Protein AF-A0A484AR92-F1 (afdb_monomer_lite)

InterPro domains:
  IPR026983 Dynein heavy chain [PTHR22878] (1-53)
  IPR041228 Dynein heavy chain, C-terminal domain [PF18199] (1-51)
  IPR043160 Dynein heavy chain, C-terminal domain, barrel region [G3DSA:3.10.490.20] (20-57)

Structure (mmCIF, N/CA/C/O backbone):
data_AF-A0A484AR92-F1
#
_entry.id   AF-A0A484AR92-F1
#
loop_
_atom_site.group_PDB
_atom_site.id
_atom_site.type_symbol
_atom_site.label_atom_id
_atom_site.label_alt_id
_atom_site.label_comp_id
_atom_site.label_asym_id
_atom_site.label_entity_id
_atom_site.label_seq_id
_atom_site.pdbx_PDB_ins_code
_atom_site.Cartn_x
_atom_site.Cartn_y
_atom_site.Cartn_z
_atom_site.occupancy
_atom_site.B_iso_or_equiv
_atom_site.auth_seq_id
_atom_site.auth_comp_id
_atom_site.auth_asym_id
_atom_site.auth_atom_id
_atom_site.pdbx_PDB_model_num
ATOM 1 N N . HIS A 1 1 ? 14.702 -9.409 -10.536 1.00 68.00 1 HIS A N 1
ATOM 2 C CA . HIS A 1 1 ? 14.103 -10.499 -9.739 1.00 68.00 1 HIS A CA 1
ATOM 3 C C . HIS A 1 1 ? 12.576 -10.410 -9.608 1.00 68.00 1 HIS A C 1
ATOM 5 O O . HIS A 1 1 ? 11.940 -11.340 -10.075 1.00 68.00 1 HIS A O 1
ATOM 11 N N . TRP A 1 2 ? 11.936 -9.339 -9.093 1.00 86.44 2 TRP A N 1
ATOM 12 C CA . TRP A 1 2 ? 10.448 -9.296 -9.028 1.00 86.44 2 TRP A CA 1
ATOM 13 C C . TRP A 1 2 ? 9.754 -9.376 -10.394 1.00 86.44 2 TRP A C 1
ATOM 15 O O . TRP A 1 2 ? 8.701 -9.980 -10.528 1.00 86.44 2 TRP A O 1
ATOM 25 N N . TYR A 1 3 ? 10.360 -8.786 -11.425 1.00 85.88 3 TYR A N 1
ATOM 26 C CA . TYR A 1 3 ? 9.842 -8.856 -12.793 1.00 85.88 3 TYR A CA 1
ATOM 27 C C . TYR A 1 3 ? 9.736 -10.300 -13.327 1.00 85.88 3 TYR A C 1
ATOM 29 O O . TYR A 1 3 ? 8.843 -10.596 -14.110 1.00 85.88 3 TYR A O 1
ATOM 37 N N . GLU A 1 4 ? 10.620 -11.200 -12.886 1.00 93.75 4 GLU A N 1
ATOM 38 C CA . GLU A 1 4 ? 10.695 -12.585 -13.376 1.00 93.75 4 GLU A CA 1
ATOM 39 C C . GLU A 1 4 ? 9.930 -13.564 -12.477 1.00 93.75 4 GLU A C 1
ATOM 41 O O . GLU A 1 4 ? 9.389 -14.553 -12.962 1.00 93.75 4 GLU A O 1
ATOM 46 N N . HIS A 1 5 ? 9.878 -13.292 -11.169 1.00 91.12 5 HIS A N 1
ATOM 47 C CA . HIS A 1 5 ? 9.318 -14.202 -10.161 1.00 91.12 5 HIS A CA 1
ATOM 48 C C . HIS A 1 5 ? 8.035 -13.685 -9.498 1.00 91.12 5 HIS A C 1
ATOM 50 O O . HIS A 1 5 ? 7.467 -14.360 -8.644 1.00 91.12 5 HIS A O 1
ATOM 56 N N . GLY A 1 6 ? 7.566 -12.500 -9.887 1.00 90.00 6 GLY A N 1
ATOM 57 C CA . GLY A 1 6 ? 6.436 -11.827 -9.260 1.00 90.00 6 GLY A CA 1
ATOM 58 C C . GLY A 1 6 ? 6.814 -11.033 -8.006 1.00 90.00 6 GLY A C 1
ATOM 59 O O . GLY A 1 6 ? 7.974 -10.937 -7.598 1.00 90.00 6 GLY A O 1
ATOM 60 N N . ALA A 1 7 ? 5.795 -10.415 -7.415 1.00 89.81 7 ALA A N 1
ATOM 61 C CA . ALA A 1 7 ? 5.911 -9.660 -6.175 1.00 89.81 7 ALA A CA 1
ATOM 62 C C . ALA A 1 7 ? 6.196 -10.598 -4.979 1.00 89.81 7 ALA A C 1
ATOM 64 O O . ALA A 1 7 ? 5.552 -11.643 -4.881 1.00 89.81 7 ALA A O 1
ATOM 65 N N . PRO A 1 8 ? 7.117 -10.243 -4.062 1.00 91.69 8 PRO A N 1
ATOM 66 C CA . PRO A 1 8 ? 7.353 -11.012 -2.842 1.00 91.69 8 PRO A CA 1
ATOM 67 C C . PRO A 1 8 ? 6.148 -10.932 -1.893 1.00 91.69 8 PRO A C 1
ATOM 69 O O . PRO A 1 8 ? 5.321 -10.025 -1.995 1.00 91.69 8 PRO A O 1
ATOM 72 N N . SER A 1 9 ? 6.072 -11.859 -0.937 1.00 89.12 9 SER A N 1
ATOM 73 C CA . SER A 1 9 ? 5.067 -11.842 0.137 1.00 89.12 9 SER A CA 1
ATOM 74 C C . SER A 1 9 ? 5.309 -10.729 1.162 1.00 89.12 9 SER A C 1
ATOM 76 O O . SER A 1 9 ? 4.351 -10.182 1.703 1.00 89.12 9 SER A O 1
ATOM 78 N N . THR A 1 10 ? 6.574 -10.360 1.385 1.00 90.38 10 THR A N 1
ATOM 79 C CA . THR A 1 10 ? 6.990 -9.357 2.374 1.00 90.38 10 THR A CA 1
ATOM 80 C C . THR A 1 10 ? 7.838 -8.275 1.717 1.00 90.38 10 THR A C 1
ATOM 82 O O . THR A 1 10 ? 8.723 -8.556 0.905 1.00 90.38 10 THR A O 1
ATOM 85 N N . PHE A 1 11 ? 7.589 -7.021 2.091 1.00 91.00 11 PHE A N 1
ATOM 86 C CA . PHE A 1 11 ? 8.282 -5.855 1.555 1.00 91.00 11 PHE A CA 1
ATOM 87 C C . PHE A 1 11 ? 8.956 -5.055 2.664 1.00 91.00 11 PHE A C 1
ATOM 89 O O . PHE A 1 11 ? 8.344 -4.760 3.690 1.00 91.00 11 PHE A O 1
ATOM 96 N N . TRP A 1 12 ? 10.189 -4.609 2.422 1.00 92.19 12 TRP A N 1
ATOM 97 C CA . TRP A 1 12 ? 10.836 -3.637 3.296 1.00 92.19 12 TRP A CA 1
ATOM 98 C C . TRP A 1 12 ? 10.339 -2.228 2.962 1.00 92.19 12 TRP A C 1
ATOM 100 O O . TRP A 1 12 ? 10.851 -1.571 2.056 1.00 92.19 12 TRP A O 1
ATOM 110 N N . LEU A 1 13 ? 9.310 -1.766 3.678 1.00 90.69 13 LEU A N 1
ATOM 111 C CA . LEU A 1 13 ? 8.612 -0.524 3.337 1.00 90.69 13 LEU A CA 1
ATOM 112 C C . LEU A 1 13 ? 9.535 0.709 3.330 1.00 90.69 13 LEU A C 1
ATOM 114 O O . LEU A 1 13 ? 9.429 1.544 2.437 1.00 90.69 13 LEU A O 1
ATOM 118 N N . SER A 1 14 ? 10.488 0.813 4.260 1.00 92.69 14 SER A N 1
ATOM 119 C CA . SER A 1 14 ? 11.442 1.934 4.276 1.00 92.69 14 SER A CA 1
ATOM 120 C C . SER A 1 14 ? 12.500 1.869 3.167 1.00 92.69 14 SER A C 1
ATOM 122 O O . SER A 1 14 ? 13.263 2.815 3.008 1.00 92.69 14 SER A O 1
ATOM 124 N N . GLY A 1 15 ? 12.555 0.780 2.393 1.00 91.25 15 GLY A N 1
ATOM 125 C CA . GLY A 1 15 ? 13.397 0.670 1.201 1.00 91.25 15 GLY A CA 1
ATOM 126 C C . GLY A 1 15 ? 12.818 1.369 -0.035 1.00 91.25 15 GLY A C 1
ATOM 127 O O . GLY A 1 15 ? 13.522 1.521 -1.032 1.00 91.25 15 GLY A O 1
ATOM 128 N N . PHE A 1 16 ? 11.553 1.807 -0.003 1.00 92.62 16 PHE A N 1
ATOM 129 C CA . PHE A 1 16 ? 10.944 2.535 -1.117 1.00 92.62 16 PHE A CA 1
ATOM 130 C C . PHE A 1 16 ? 11.247 4.032 -1.050 1.00 92.62 16 PHE A C 1
ATOM 132 O O . PHE A 1 16 ? 11.012 4.681 -0.035 1.00 92.62 16 PHE A O 1
ATOM 139 N N . PHE A 1 17 ? 11.643 4.607 -2.189 1.00 93.12 17 PHE A N 1
ATOM 140 C CA . PHE A 1 17 ? 11.804 6.057 -2.335 1.00 93.12 17 PHE A CA 1
ATOM 141 C C . PHE A 1 17 ? 10.481 6.820 -2.153 1.00 93.12 17 PHE A C 1
ATOM 143 O O . PHE A 1 17 ? 10.473 7.933 -1.637 1.00 93.12 17 PHE A O 1
ATOM 150 N N . PHE A 1 18 ? 9.352 6.218 -2.553 1.00 92.94 18 PHE A N 1
ATOM 151 C CA . PHE A 1 18 ? 8.029 6.826 -2.417 1.00 92.94 18 PHE A CA 1
ATOM 152 C C . PHE A 1 18 ? 6.972 5.815 -1.954 1.00 92.94 18 PHE A C 1
ATOM 154 O O . PHE A 1 18 ? 6.258 5.203 -2.748 1.00 92.94 18 PHE A O 1
ATOM 161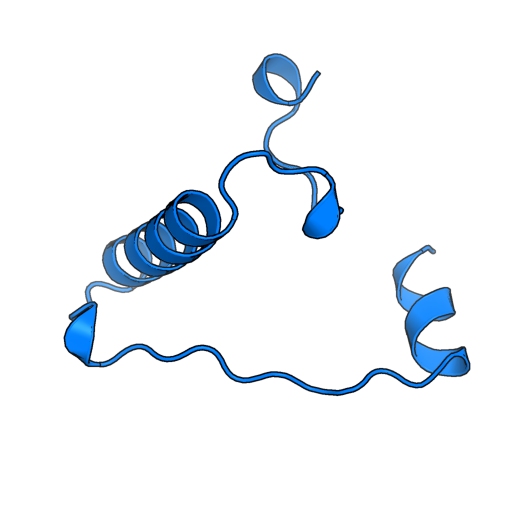 N N . THR A 1 19 ? 6.880 5.640 -0.637 1.00 95.88 19 THR A N 1
ATOM 162 C CA . THR A 1 19 ? 5.999 4.661 0.024 1.00 95.88 19 THR A CA 1
ATOM 163 C C . THR A 1 19 ? 4.515 4.908 -0.226 1.00 95.88 19 THR A C 1
ATOM 165 O O . THR A 1 19 ? 3.760 3.959 -0.414 1.00 95.88 19 THR A O 1
ATOM 168 N N . GLN A 1 20 ? 4.090 6.172 -0.278 1.00 95.50 20 GLN A N 1
ATOM 169 C CA . GLN A 1 20 ? 2.684 6.535 -0.476 1.00 95.50 20 GLN A CA 1
ATOM 170 C C . GLN A 1 20 ? 2.128 5.969 -1.789 1.00 95.50 20 GLN A C 1
ATOM 172 O O . GLN A 1 20 ? 1.080 5.329 -1.779 1.00 95.50 20 GLN A O 1
ATOM 177 N N . ALA A 1 21 ? 2.861 6.101 -2.901 1.00 96.25 21 ALA A N 1
ATOM 178 C CA . ALA A 1 21 ? 2.430 5.544 -4.184 1.00 96.25 21 ALA A CA 1
ATOM 179 C C . ALA A 1 21 ? 2.312 4.013 -4.156 1.00 96.25 21 ALA A C 1
ATOM 181 O O . ALA A 1 21 ? 1.391 3.461 -4.759 1.00 96.25 21 ALA A O 1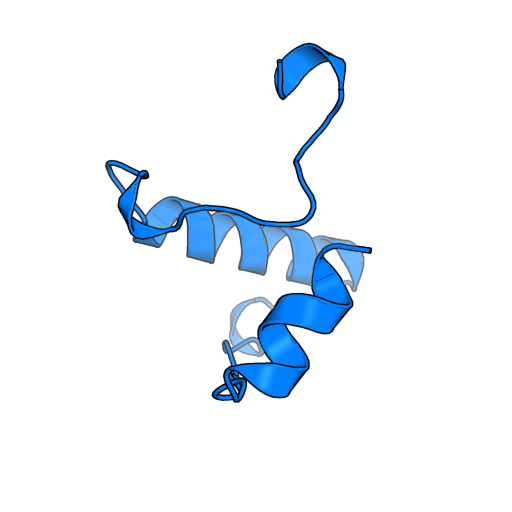
ATOM 182 N N . PHE A 1 22 ? 3.209 3.327 -3.441 1.00 94.69 22 PHE A N 1
ATOM 183 C CA . PHE A 1 22 ? 3.130 1.878 -3.266 1.00 94.69 22 PHE A CA 1
ATOM 184 C C . PHE A 1 22 ? 1.860 1.473 -2.506 1.00 94.69 22 PHE A C 1
ATOM 186 O O . PHE A 1 22 ? 1.113 0.618 -2.979 1.00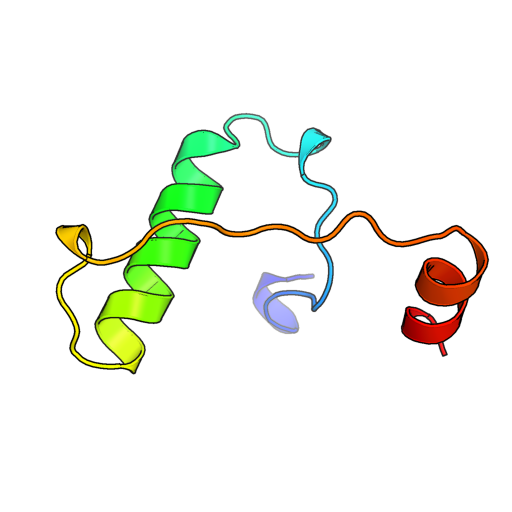 94.69 22 PHE A O 1
ATOM 193 N N . LEU A 1 23 ? 1.574 2.130 -1.377 1.00 96.38 23 LEU A N 1
ATOM 194 C CA . LEU A 1 23 ? 0.382 1.859 -0.566 1.00 96.38 23 LEU A CA 1
ATOM 195 C C . LEU A 1 23 ? -0.910 2.135 -1.346 1.00 96.38 23 LEU A C 1
ATOM 197 O O . LEU A 1 23 ? -1.807 1.293 -1.370 1.00 96.38 23 LEU A O 1
ATOM 201 N N . THR A 1 24 ? -0.988 3.264 -2.055 1.00 97.19 24 THR A N 1
ATOM 202 C CA . THR A 1 24 ? -2.131 3.570 -2.925 1.00 97.19 24 THR A CA 1
ATOM 203 C C . THR A 1 24 ? -2.277 2.533 -4.039 1.00 97.19 24 THR A C 1
ATOM 205 O O . THR A 1 24 ? -3.385 2.076 -4.310 1.00 97.19 24 THR A O 1
ATOM 208 N N . GLY A 1 25 ? -1.178 2.113 -4.671 1.00 96.62 25 GLY A N 1
ATOM 209 C CA . GLY A 1 25 ? -1.193 1.069 -5.696 1.00 96.62 25 GLY A CA 1
ATOM 210 C C . GLY A 1 25 ? -1.703 -0.274 -5.163 1.00 96.62 25 GLY A C 1
ATOM 211 O O . GLY A 1 25 ? -2.535 -0.915 -5.806 1.00 96.62 25 GLY A O 1
ATOM 212 N N . ALA A 1 26 ? -1.270 -0.672 -3.965 1.00 95.88 26 ALA A N 1
ATOM 213 C CA . ALA A 1 26 ? -1.757 -1.874 -3.292 1.00 95.88 26 ALA A CA 1
ATOM 214 C C . ALA A 1 26 ? -3.266 -1.791 -3.003 1.00 95.88 26 ALA A C 1
ATOM 216 O O . ALA A 1 26 ? -4.009 -2.718 -3.335 1.00 95.88 26 ALA A O 1
ATOM 217 N N . GLN A 1 27 ? -3.737 -0.656 -2.478 1.00 97.50 27 GLN A N 1
ATOM 218 C CA . GLN A 1 27 ? -5.155 -0.419 -2.205 1.00 97.50 27 GLN A CA 1
ATOM 219 C C . GLN A 1 27 ? -6.000 -0.452 -3.489 1.00 97.50 27 GLN A C 1
ATOM 221 O O . GLN A 1 27 ? -7.042 -1.104 -3.534 1.00 97.50 27 GLN A O 1
ATOM 226 N N . GLN A 1 28 ? -5.521 0.171 -4.571 1.00 98.12 28 GLN A N 1
ATOM 227 C CA . GLN A 1 28 ? -6.169 0.114 -5.883 1.00 98.12 28 GLN A CA 1
ATOM 228 C C . GLN A 1 28 ? -6.240 -1.315 -6.437 1.00 98.12 28 GLN A C 1
ATOM 230 O O . GLN A 1 28 ? -7.262 -1.705 -7.002 1.00 98.12 28 GLN A O 1
ATOM 235 N N . ASN A 1 29 ? -5.171 -2.103 -6.295 1.00 96.81 29 ASN A N 1
ATOM 236 C CA . ASN A 1 29 ? -5.154 -3.495 -6.746 1.00 96.81 29 ASN A CA 1
ATOM 237 C C . ASN A 1 29 ? -6.177 -4.343 -5.980 1.00 96.81 29 ASN A C 1
ATOM 239 O O . ASN A 1 29 ? -6.897 -5.130 -6.598 1.00 96.81 29 ASN A O 1
ATOM 243 N N . TYR A 1 30 ? -6.295 -4.142 -4.665 1.00 97.19 30 TYR A N 1
ATOM 244 C CA . TYR A 1 30 ? -7.318 -4.792 -3.846 1.00 97.19 30 TYR A CA 1
ATOM 245 C C . TYR A 1 30 ? -8.733 -4.368 -4.270 1.00 97.19 30 TYR A C 1
ATOM 247 O O . TYR A 1 30 ? -9.562 -5.224 -4.576 1.00 97.19 30 TYR A O 1
ATOM 255 N N . ALA A 1 31 ? -8.989 -3.060 -4.389 1.00 98.38 31 ALA A N 1
ATOM 256 C CA . ALA A 1 31 ? -10.279 -2.515 -4.821 1.00 98.38 31 ALA A CA 1
ATOM 257 C C . ALA A 1 31 ? -10.752 -3.121 -6.152 1.00 98.38 31 ALA A C 1
ATOM 259 O O . ALA A 1 31 ? -11.887 -3.582 -6.265 1.00 98.38 31 ALA A O 1
ATOM 260 N N . ARG A 1 32 ? -9.853 -3.196 -7.145 1.00 98.31 32 ARG A N 1
ATOM 261 C CA . ARG A 1 32 ? -10.134 -3.795 -8.461 1.00 98.31 32 ARG A CA 1
ATOM 262 C C . ARG A 1 32 ? -10.426 -5.290 -8.368 1.00 98.31 32 ARG A C 1
ATOM 264 O O . ARG A 1 32 ? -11.349 -5.758 -9.025 1.00 98.31 32 ARG A O 1
ATOM 271 N N . LYS A 1 33 ? -9.664 -6.032 -7.558 1.00 97.88 33 LYS A N 1
ATOM 272 C CA . LYS A 1 33 ? -9.836 -7.484 -7.389 1.00 97.88 33 LYS A CA 1
ATOM 273 C C . LYS A 1 33 ? -11.203 -7.843 -6.800 1.00 97.88 33 LYS A C 1
ATOM 275 O O . LYS A 1 33 ? -11.781 -8.845 -7.209 1.00 97.88 33 LYS A O 1
ATOM 280 N N . TYR A 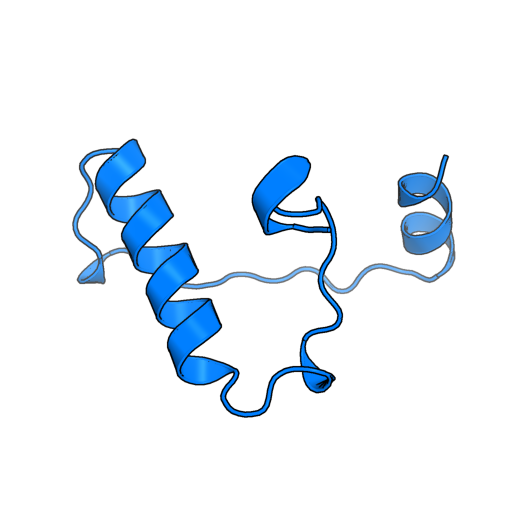1 34 ? -11.706 -7.041 -5.863 1.00 97.88 34 TYR A N 1
ATOM 281 C CA . TYR A 1 34 ? -12.966 -7.307 -5.159 1.00 97.88 34 TYR A CA 1
ATOM 282 C C . TYR A 1 34 ? -14.147 -6.455 -5.643 1.00 97.88 34 TYR A C 1
ATOM 284 O O . TYR A 1 34 ? -15.245 -6.594 -5.119 1.00 97.88 34 TYR A O 1
ATOM 292 N N . VAL A 1 35 ? -13.943 -5.614 -6.663 1.00 97.75 35 VAL A N 1
ATOM 293 C CA . VAL A 1 35 ? -14.972 -4.742 -7.261 1.00 97.75 35 VAL A CA 1
ATOM 294 C C . VAL A 1 35 ? -15.660 -3.861 -6.206 1.00 97.75 35 VAL A C 1
ATOM 296 O O . VAL A 1 35 ? -16.878 -3.708 -6.169 1.00 97.75 35 VAL A O 1
ATOM 299 N N . ILE A 1 36 ? -14.853 -3.272 -5.327 1.00 97.00 36 ILE A N 1
ATOM 300 C CA . ILE A 1 36 ? -15.292 -2.334 -4.288 1.00 97.00 36 ILE A CA 1
ATOM 301 C C . ILE A 1 36 ? -14.691 -0.953 -4.549 1.00 97.00 36 ILE A C 1
ATOM 303 O O . ILE A 1 36 ? -13.618 -0.841 -5.145 1.00 97.00 36 ILE A O 1
ATOM 307 N N . SER A 1 37 ? -15.378 0.108 -4.117 1.00 96.88 37 SER A N 1
ATOM 308 C CA . SER A 1 37 ? -14.828 1.464 -4.227 1.00 96.88 37 SER A CA 1
ATOM 309 C C . SER A 1 37 ? -13.577 1.602 -3.363 1.00 96.88 37 SER A C 1
ATOM 311 O O . SER A 1 37 ? -13.551 1.133 -2.225 1.00 96.88 37 SER A O 1
ATOM 313 N N . ILE A 1 38 ? -12.558 2.284 -3.887 1.00 96.75 38 ILE A N 1
ATOM 314 C CA . ILE A 1 38 ? -11.335 2.579 -3.135 1.00 96.75 38 ILE A CA 1
ATOM 315 C C . ILE A 1 38 ? -11.608 3.471 -1.920 1.00 96.75 38 ILE A C 1
ATOM 317 O O . ILE A 1 38 ? -10.958 3.303 -0.896 1.00 96.75 38 ILE A O 1
ATOM 321 N N . ASP A 1 39 ? -12.614 4.344 -1.993 1.00 96.88 39 ASP A N 1
ATOM 322 C CA . ASP A 1 39 ? -12.966 5.265 -0.903 1.00 96.88 39 ASP A CA 1
ATOM 323 C C . ASP A 1 39 ? -13.542 4.543 0.326 1.00 96.88 39 ASP A C 1
ATOM 325 O O . ASP A 1 39 ? -13.651 5.126 1.402 1.00 96.88 39 ASP A O 1
ATOM 329 N N . LEU A 1 40 ? -13.919 3.269 0.173 1.00 97.25 40 LEU A N 1
ATOM 330 C CA . LEU A 1 40 ? -14.376 2.410 1.268 1.00 97.25 40 LEU A CA 1
ATOM 331 C C . LEU A 1 40 ? -13.228 1.638 1.928 1.00 97.25 40 LEU A C 1
ATOM 333 O O . LEU A 1 40 ? -13.462 0.892 2.878 1.00 97.25 40 LEU A O 1
ATOM 337 N N . LEU A 1 41 ? -12.003 1.770 1.415 1.00 96.75 41 LEU A N 1
ATOM 338 C CA . LEU A 1 41 ? -10.842 1.047 1.906 1.00 96.75 41 LEU A CA 1
ATOM 339 C C . LEU A 1 41 ? -9.992 1.919 2.821 1.00 96.75 41 LEU A C 1
ATOM 341 O O . LEU A 1 41 ? -9.661 3.061 2.513 1.00 96.75 41 LEU A O 1
ATOM 345 N N . ALA A 1 42 ? -9.535 1.309 3.906 1.00 96.06 42 ALA A N 1
ATOM 346 C CA . ALA A 1 42 ? -8.502 1.837 4.778 1.00 96.06 42 ALA A CA 1
ATOM 347 C C . ALA A 1 42 ? -7.518 0.714 5.113 1.00 96.06 42 ALA A C 1
ATOM 349 O O . ALA A 1 42 ? -7.859 -0.466 5.021 1.00 96.06 42 ALA A O 1
ATOM 350 N N . PHE A 1 43 ? -6.291 1.084 5.470 1.00 94.44 43 PHE A N 1
ATOM 351 C CA . PHE A 1 43 ? -5.352 0.133 6.047 1.00 94.44 43 PHE A CA 1
ATOM 352 C C . PHE A 1 43 ? -5.657 -0.030 7.530 1.00 94.44 43 PHE A C 1
ATOM 354 O O . PHE A 1 43 ? -5.785 0.962 8.246 1.00 94.44 43 PHE A O 1
ATOM 361 N N . ASP A 1 44 ? -5.727 -1.281 7.960 1.00 94.69 44 ASP A N 1
ATOM 362 C CA . ASP A 1 44 ? -5.670 -1.667 9.363 1.00 94.69 44 ASP A CA 1
ATOM 363 C C . ASP A 1 44 ? -4.335 -2.375 9.617 1.00 94.69 44 ASP A C 1
ATOM 365 O O . ASP A 1 44 ? -3.715 -2.889 8.676 1.00 94.69 44 ASP A O 1
ATOM 369 N N . TYR A 1 45 ? -3.858 -2.359 10.856 1.00 91.25 45 TYR A N 1
ATOM 370 C CA . TYR A 1 45 ? -2.569 -2.946 11.205 1.00 91.25 45 TYR A CA 1
ATOM 371 C C . TYR A 1 45 ? -2.596 -3.601 12.580 1.00 91.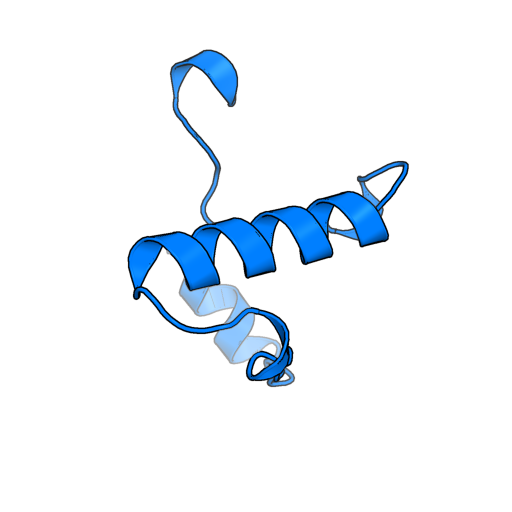25 45 TYR A C 1
ATOM 373 O O . TYR A 1 45 ? -3.160 -3.080 13.539 1.00 91.25 45 TYR A O 1
ATOM 381 N N . GLU A 1 46 ? -1.890 -4.720 12.676 1.00 93.31 46 GLU A N 1
ATOM 382 C CA . GLU A 1 46 ? -1.628 -5.418 13.925 1.00 93.31 46 GLU A CA 1
ATOM 383 C C . GLU A 1 46 ? -0.132 -5.342 14.236 1.00 93.31 46 GLU A C 1
ATOM 385 O O . GLU A 1 46 ? 0.716 -5.501 13.353 1.00 93.31 46 GLU A O 1
ATOM 390 N N . VAL A 1 47 ? 0.199 -5.047 15.493 1.00 91.62 47 VAL A N 1
ATOM 391 C CA . VAL A 1 47 ? 1.589 -5.039 15.954 1.00 91.62 47 VAL A CA 1
ATOM 392 C C . VAL A 1 47 ? 1.966 -6.471 16.299 1.00 91.62 47 VAL A C 1
ATOM 394 O O . VAL A 1 47 ? 1.539 -6.986 17.326 1.00 91.62 47 VAL A O 1
ATOM 397 N N . LEU A 1 48 ? 2.775 -7.092 15.443 1.00 88.75 48 LEU A N 1
ATOM 398 C CA . LEU A 1 48 ? 3.283 -8.439 15.678 1.00 88.75 48 LEU A CA 1
ATOM 399 C C . LEU A 1 48 ? 4.294 -8.432 16.827 1.00 88.75 48 LEU A C 1
ATOM 401 O O . LEU A 1 48 ? 5.207 -7.596 16.865 1.00 88.75 48 LEU A O 1
ATOM 405 N N . SER A 1 49 ? 4.153 -9.381 17.746 1.00 90.81 49 SER A N 1
ATOM 406 C CA . SER A 1 49 ? 5.203 -9.684 18.712 1.00 90.81 49 SER A CA 1
ATOM 407 C C . SER A 1 49 ? 6.402 -10.337 18.013 1.00 90.81 49 SER A C 1
ATOM 409 O O . SER A 1 49 ? 6.295 -10.890 16.917 1.00 90.81 49 SER A O 1
ATOM 411 N N . LEU A 1 50 ? 7.575 -10.280 18.651 1.00 80.88 50 LEU A N 1
ATOM 412 C CA . LEU A 1 50 ? 8.793 -10.894 18.108 1.00 80.88 50 LEU A CA 1
ATOM 413 C C . LEU A 1 50 ? 8.636 -12.407 17.877 1.00 80.88 50 LEU A C 1
ATOM 415 O O . LEU A 1 50 ? 9.191 -12.936 16.923 1.00 80.88 50 LEU A O 1
ATOM 419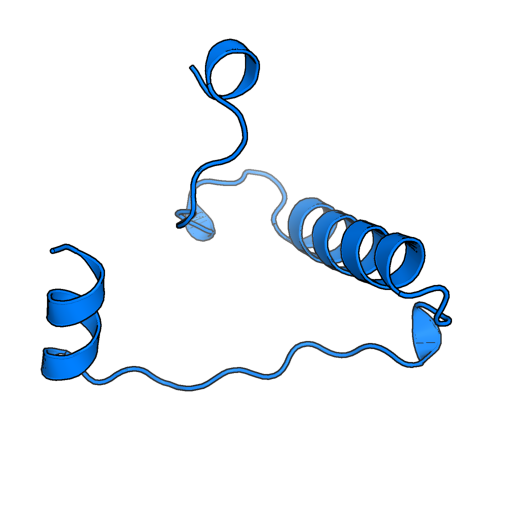 N N . GLU A 1 51 ? 7.845 -13.083 18.709 1.00 80.12 51 GLU A N 1
ATOM 420 C CA . GLU A 1 51 ? 7.590 -14.525 18.607 1.00 80.12 51 GLU A CA 1
ATOM 421 C C . GLU A 1 51 ? 6.713 -14.874 17.395 1.00 80.12 51 GLU A C 1
ATOM 423 O O . GLU A 1 51 ? 6.913 -15.907 16.761 1.00 80.12 51 GLU A O 1
ATOM 428 N N . GLU A 1 52 ? 5.781 -13.997 17.020 1.00 73.75 52 GLU A N 1
ATOM 429 C CA . GLU A 1 52 ? 4.916 -14.173 15.846 1.00 73.75 52 GLU A CA 1
ATOM 430 C C . GLU A 1 52 ? 5.639 -13.828 14.538 1.00 73.75 52 GLU A C 1
ATOM 432 O O . GLU A 1 52 ? 5.393 -14.454 13.504 1.00 73.75 52 GLU A O 1
ATOM 437 N N . ALA A 1 53 ? 6.558 -12.858 14.580 1.00 67.62 53 ALA A N 1
ATOM 438 C CA . ALA A 1 53 ? 7.332 -12.433 13.417 1.00 67.62 53 ALA A CA 1
ATOM 439 C C . ALA A 1 53 ? 8.267 -13.537 12.887 1.00 67.62 53 ALA A C 1
ATOM 441 O O . ALA A 1 53 ? 8.443 -13.653 11.672 1.00 67.62 53 ALA A O 1
ATOM 442 N N . ASP A 1 54 ? 8.820 -14.371 13.774 1.00 64.44 54 ASP A N 1
ATOM 443 C CA . ASP A 1 54 ? 9.717 -15.472 13.398 1.00 64.44 54 ASP A CA 1
ATOM 444 C C . ASP A 1 54 ? 8.976 -16.666 12.764 1.00 64.44 54 ASP A C 1
ATOM 446 O O . ASP A 1 54 ? 9.553 -17.378 11.941 1.00 64.44 54 ASP A O 1
ATOM 450 N N . ILE A 1 55 ? 7.685 -16.862 13.060 1.00 60.47 55 ILE A N 1
ATOM 451 C CA . ILE A 1 55 ? 6.884 -17.976 12.512 1.00 60.47 55 ILE A CA 1
ATOM 452 C C . ILE A 1 55 ? 6.567 -17.764 11.021 1.00 60.47 55 ILE A C 1
ATOM 454 O O . ILE A 1 55 ? 6.471 -18.728 10.263 1.00 60.47 55 ILE A O 1
ATOM 458 N N . GLY A 1 56 ? 6.459 -16.510 10.570 1.00 56.00 56 GLY A N 1
ATOM 459 C CA . GLY A 1 56 ? 6.184 -16.162 9.169 1.00 56.00 56 GLY A CA 1
ATOM 460 C C . GLY A 1 56 ? 7.363 -16.345 8.202 1.00 56.00 56 GLY A C 1
ATOM 461 O O . GLY A 1 56 ? 7.211 -16.071 7.011 1.00 56.00 56 GLY A O 1
ATOM 462 N N . ASN A 1 57 ? 8.527 -16.774 8.701 1.00 53.09 57 ASN A N 1
ATOM 463 C CA . ASN A 1 57 ? 9.761 -16.973 7.932 1.00 53.09 57 ASN A CA 1
ATOM 464 C C . ASN A 1 57 ? 10.158 -18.462 7.785 1.00 53.09 57 ASN A C 1
ATOM 466 O O . ASN A 1 57 ? 11.261 -18.760 7.319 1.00 53.09 57 ASN A O 1
ATOM 470 N N . THR A 1 58 ? 9.259 -19.379 8.164 1.00 42.72 58 THR A N 1
ATOM 471 C CA . THR A 1 58 ? 9.325 -20.841 7.945 1.00 42.72 58 THR A CA 1
ATOM 472 C C . THR A 1 58 ? 8.220 -21.300 7.008 1.00 42.72 58 THR A C 1
ATOM 474 O O . THR A 1 58 ? 8.501 -22.203 6.188 1.00 42.72 58 THR A O 1
#

Foldseek 3Di:
DCVVVNDDPDDPQVPDPDNVVVVLVVLVVVCVVVVHDSVPDDDDDDDDDPVRVVVVVD

Organism: Drosophila navojoa (NCBI:txid7232)

Radius of gyration: 14.03 Å; chains: 1; bounding box: 29×28×32 Å

Sequence (58 aa):
HWYEHGAPSTFWLSGFFFTQAFLTGAQQNYARKYVISIDLLAFDYEVLSLEEADIGNT

Secondary structure (DSSP, 8-state):
-HHHH---SS--GGG-S-HHHHHHHHHHHHHHHHT--GGG---------HHHHHHTT-

pLDDT: mean 89.01, std 12.43, range [42.72, 98.38]